Protein AF-A0A7J4L326-F1 (afdb_monomer)

Radius of gyration: 11.12 Å; Cα contacts (8 Å, |Δi|>4): 112; chains: 1; bounding box: 26×28×27 Å

Nearest PDB structures (foldseek):
  7bke-assembly1_a  TM=6.838E-01  e=1.764E-02  Methanospirillum hungatei JF-1
  5odr-assembly1_A  TM=6.782E-01  e=7.991E-02  Methanothermococcus thermolithotrophicus DSM 2095
  2jaa-assembly1_B  TM=3.717E-01  e=1.640E+00  Shigella flexneri
  2jgp-assembly1_A  TM=3.842E-01  e=2.392E+00  Brevibacillus brevis
  6nrd-assembly1_4  TM=2.356E-01  e=4.216E+00  Homo sapiens

pLDDT: mean 84.48, std 14.8, range [33.06, 96.94]

Mean predicted aligned error: 4.95 Å

Solvent-accessible surface area (backbone atoms only — not comparable to full-atom values): 4548 Å² total; per-residue (Å²): 131,88,77,64,77,61,34,57,64,95,64,32,80,55,75,52,49,46,44,76,60,36,93,52,62,26,40,46,78,45,75,55,97,88,39,61,18,42,29,59,74,30,45,87,51,57,81,50,82,52,56,42,48,76,66,34,96,53,22,74,62,54,51,56,47,43,51,74,63,25,94,79,54,68,129

Foldseek 3Di:
DDFLDDPPLVLFPLPCQLVVQDPQNQWDWDQDPNGIGIGRDCLVSDPLPCSSLVPRPSNVSVLVSNVVRNVPNDD

Structure (mmCIF, N/CA/C/O backbone):
data_AF-A0A7J4L326-F1
#
_entry.id   AF-A0A7J4L326-F1
#
loop_
_atom_site.group_PDB
_atom_site.id
_atom_site.type_symbol
_atom_site.label_atom_id
_atom_sit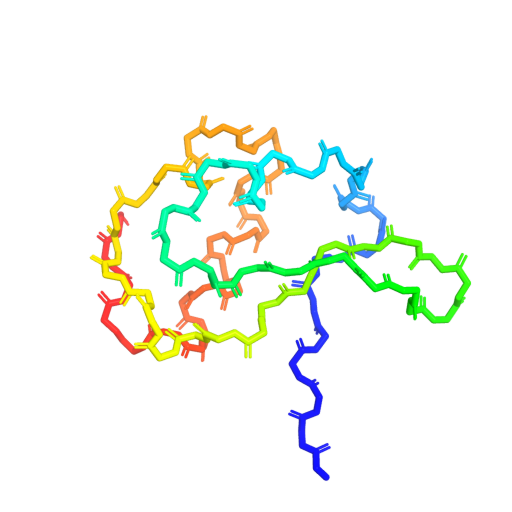e.label_alt_id
_atom_site.label_comp_id
_atom_site.label_asym_id
_atom_site.label_entity_id
_atom_site.label_seq_id
_atom_site.pdbx_PDB_ins_code
_atom_site.Cartn_x
_atom_site.Cartn_y
_atom_site.Cartn_z
_atom_site.occupancy
_atom_site.B_iso_or_equiv
_atom_site.auth_seq_id
_atom_site.auth_comp_id
_atom_site.auth_asym_id
_atom_site.auth_atom_id
_atom_site.pdbx_PDB_model_num
ATOM 1 N N . MET A 1 1 ? 1.339 -16.187 13.196 1.00 35.91 1 MET A N 1
ATOM 2 C CA . MET A 1 1 ? 1.218 -15.776 11.783 1.00 35.91 1 MET A CA 1
ATOM 3 C C . MET A 1 1 ? 1.373 -14.266 11.812 1.00 35.91 1 MET A C 1
ATOM 5 O O . MET A 1 1 ? 0.693 -13.654 12.614 1.00 35.91 1 MET A O 1
ATOM 9 N N . LYS A 1 2 ? 2.401 -13.693 11.173 1.00 33.06 2 LYS A N 1
ATOM 10 C CA . LYS A 1 2 ? 2.704 -12.257 11.316 1.00 33.06 2 LYS A CA 1
ATOM 11 C C . LYS A 1 2 ? 1.784 -11.485 10.378 1.00 33.06 2 LYS A C 1
ATOM 13 O O . LYS A 1 2 ? 2.114 -11.326 9.210 1.00 33.06 2 LYS A O 1
ATOM 18 N N . GLU A 1 3 ? 0.629 -11.081 10.884 1.00 39.84 3 GLU A N 1
ATOM 19 C CA . GLU A 1 3 ? -0.242 -10.120 10.216 1.00 39.84 3 GLU A CA 1
ATOM 20 C C . GLU A 1 3 ? 0.545 -8.815 10.058 1.00 39.84 3 GLU A C 1
ATOM 22 O O . GLU A 1 3 ? 0.923 -8.165 11.034 1.00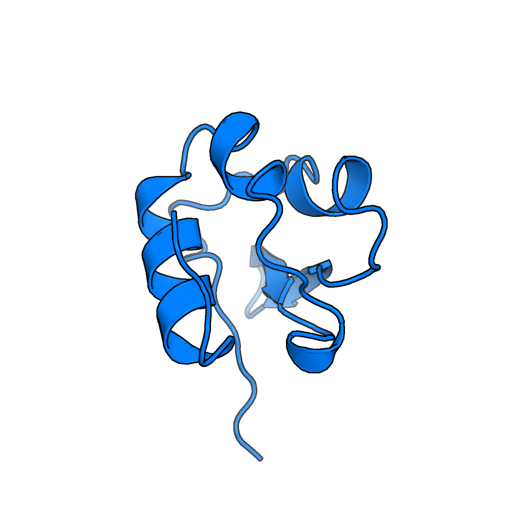 39.84 3 GLU A O 1
ATOM 27 N N . ILE A 1 4 ? 0.890 -8.479 8.815 1.00 47.44 4 ILE A N 1
ATOM 28 C CA . ILE A 1 4 ? 1.495 -7.196 8.457 1.00 47.44 4 ILE A CA 1
ATOM 29 C C . ILE A 1 4 ? 0.350 -6.178 8.458 1.00 47.44 4 ILE A C 1
ATOM 31 O O . ILE A 1 4 ? -0.154 -5.739 7.431 1.00 47.44 4 ILE A O 1
ATOM 35 N N . ILE A 1 5 ? -0.108 -5.851 9.659 1.00 61.09 5 ILE A N 1
ATOM 36 C CA . ILE A 1 5 ? -0.969 -4.707 9.924 1.00 61.09 5 ILE A CA 1
ATOM 37 C C . ILE A 1 5 ? -0.042 -3.515 9.911 1.00 61.09 5 ILE A C 1
ATOM 39 O O . ILE A 1 5 ? 0.903 -3.530 10.697 1.00 61.09 5 ILE A O 1
ATOM 43 N N . LEU A 1 6 ? -0.288 -2.521 9.051 1.00 53.81 6 LEU A N 1
ATOM 44 C CA . LEU A 1 6 ? 0.112 -1.133 9.286 1.00 53.81 6 LEU A CA 1
ATOM 45 C C . LEU A 1 6 ? -0.197 -0.267 8.054 1.00 53.81 6 LEU A C 1
ATOM 47 O O . LEU A 1 6 ? 0.581 -0.214 7.109 1.00 53.81 6 LEU A O 1
ATOM 51 N N . ALA A 1 7 ? -1.252 0.531 8.152 1.00 50.53 7 ALA A N 1
ATOM 52 C CA . ALA A 1 7 ? -1.130 1.970 7.985 1.00 50.53 7 ALA A CA 1
ATOM 53 C C . ALA A 1 7 ? -1.616 2.539 9.320 1.00 50.53 7 ALA A C 1
ATOM 55 O O . ALA A 1 7 ? -2.799 2.422 9.600 1.00 50.53 7 ALA A O 1
ATOM 56 N N . ALA A 1 8 ? -0.696 3.000 10.186 1.00 56.88 8 ALA A N 1
ATOM 57 C CA . ALA A 1 8 ? -0.971 3.361 11.584 1.00 56.88 8 ALA A CA 1
ATOM 58 C C . ALA A 1 8 ? -2.350 4.034 11.701 1.00 56.88 8 ALA A C 1
ATOM 60 O O . ALA A 1 8 ? -2.535 5.041 11.016 1.00 56.88 8 ALA A O 1
ATOM 61 N N . PRO A 1 9 ? -3.309 3.480 12.457 1.00 60.19 9 PRO A N 1
ATOM 62 C CA . PRO A 1 9 ? -4.698 3.923 12.375 1.00 60.19 9 PRO A CA 1
ATOM 63 C C . PRO A 1 9 ? -4.893 5.421 12.608 1.00 60.19 9 PRO A C 1
ATOM 65 O O . PRO A 1 9 ? -5.659 6.080 11.917 1.00 60.19 9 PRO A O 1
ATOM 68 N N . GLN A 1 10 ? -4.067 6.005 13.475 1.00 66.19 10 GLN A N 1
ATOM 69 C CA . GLN A 1 10 ? -4.045 7.439 13.747 1.00 66.19 10 GLN A CA 1
ATOM 70 C C . GLN A 1 10 ? -3.467 8.308 12.607 1.00 66.19 10 GLN A C 1
ATOM 72 O O . GLN A 1 10 ? -3.465 9.533 12.702 1.00 66.19 10 GLN A O 1
ATOM 77 N N . VAL A 1 11 ? -2.925 7.696 11.551 1.00 80.31 11 VAL A N 1
ATOM 78 C CA . VAL A 1 11 ? -2.281 8.348 10.395 1.00 80.31 11 VAL A CA 1
ATOM 79 C C . VAL A 1 11 ? -2.966 7.986 9.071 1.00 80.31 11 VAL A C 1
ATOM 81 O O . VAL A 1 11 ? -2.983 8.795 8.137 1.00 80.31 11 VAL A O 1
ATOM 84 N N . CYS A 1 12 ? -3.500 6.770 8.949 1.00 87.00 12 CYS A N 1
ATOM 85 C CA . CYS A 1 12 ? -4.271 6.352 7.787 1.00 87.00 12 CYS A CA 1
ATOM 86 C C . CYS A 1 12 ? -5.674 6.956 7.852 1.00 87.00 12 CYS A C 1
ATOM 88 O O . CYS A 1 12 ? -6.414 6.705 8.788 1.00 87.00 12 CYS A O 1
ATOM 90 N N . GLN A 1 13 ? -6.071 7.712 6.831 1.00 88.81 13 GLN A N 1
ATOM 91 C CA . GLN A 1 13 ? -7.412 8.308 6.770 1.00 88.81 13 GLN A CA 1
ATOM 92 C C . GLN A 1 13 ? -8.432 7.434 6.025 1.00 88.81 13 GLN A C 1
ATOM 94 O O . GLN A 1 13 ? -9.466 7.943 5.604 1.00 88.81 13 GLN A O 1
ATOM 99 N N . ALA A 1 14 ? -8.109 6.161 5.766 1.00 90.38 14 ALA A N 1
ATOM 100 C CA . ALA A 1 14 ? -8.930 5.254 4.957 1.00 90.38 14 ALA A CA 1
ATOM 101 C C . ALA A 1 14 ? -9.378 5.838 3.597 1.00 90.38 14 ALA A C 1
ATOM 103 O O . ALA A 1 14 ? -10.430 5.490 3.079 1.00 90.38 14 ALA A O 1
ATOM 104 N N . CYS A 1 15 ? -8.588 6.730 2.984 1.00 92.69 15 CYS A N 1
ATOM 105 C CA . CYS A 1 15 ? -8.977 7.403 1.735 1.00 92.69 15 CYS A CA 1
ATOM 106 C C . CYS A 1 15 ? -8.894 6.502 0.486 1.00 92.69 15 CYS A C 1
ATOM 108 O O . CYS A 1 15 ? -9.279 6.909 -0.614 1.00 92.69 15 CYS A O 1
ATOM 110 N N . GLU A 1 16 ? -8.360 5.285 0.648 1.00 93.25 16 GLU A N 1
ATOM 111 C CA . GLU A 1 16 ? -8.215 4.244 -0.380 1.00 93.25 16 GLU A CA 1
ATOM 112 C C . GLU A 1 16 ? -7.334 4.630 -1.579 1.00 93.25 16 GLU A C 1
ATOM 114 O O . GLU A 1 16 ? -7.295 3.916 -2.582 1.00 93.25 16 GLU A O 1
ATOM 119 N N . MET A 1 17 ? -6.603 5.748 -1.512 1.00 94.31 17 MET A N 1
ATOM 120 C CA . MET A 1 17 ? -5.775 6.200 -2.634 1.00 94.31 17 MET A CA 1
ATOM 121 C C . MET A 1 17 ? -4.696 5.181 -3.001 1.00 94.31 17 MET A C 1
ATOM 123 O O . MET A 1 17 ? -4.492 4.924 -4.182 1.00 94.31 17 MET A O 1
ATOM 127 N N . CYS A 1 18 ? -4.052 4.552 -2.014 1.00 93.94 18 CYS A N 1
ATOM 128 C CA . CYS A 1 18 ? -3.076 3.481 -2.236 1.00 93.94 18 CYS A CA 1
ATOM 129 C C . CYS A 1 18 ? -3.671 2.289 -3.003 1.00 93.94 18 CYS A C 1
ATOM 131 O O . CYS A 1 18 ? -3.013 1.785 -3.909 1.00 93.94 18 CYS A O 1
ATOM 133 N N . VAL A 1 19 ? -4.911 1.894 -2.700 1.00 94.94 19 VAL A N 1
ATOM 134 C CA . VAL A 1 19 ? -5.633 0.823 -3.403 1.00 94.94 19 VAL A CA 1
ATOM 135 C C . VAL A 1 19 ? -5.946 1.254 -4.836 1.00 94.94 19 VAL A C 1
ATOM 137 O O . VAL A 1 19 ? -5.599 0.561 -5.788 1.00 94.94 19 VAL A O 1
ATOM 140 N N . LYS A 1 20 ? -6.509 2.456 -5.012 1.00 96.44 20 LYS A N 1
ATOM 141 C CA . LYS A 1 20 ? -6.927 2.987 -6.323 1.00 96.44 20 LYS A CA 1
ATOM 142 C C . LYS A 1 20 ? -5.768 3.174 -7.302 1.00 96.44 20 LYS A C 1
ATOM 144 O O . LYS A 1 20 ? -5.930 2.925 -8.495 1.00 96.44 20 LYS A O 1
ATOM 149 N N . VAL A 1 21 ? -4.608 3.640 -6.831 1.00 96.56 21 VAL A N 1
ATOM 150 C CA . VAL A 1 21 ? -3.455 3.919 -7.709 1.00 96.56 21 VAL A CA 1
ATOM 151 C C . VAL A 1 21 ? -2.561 2.699 -7.926 1.00 96.56 21 VAL A C 1
ATOM 153 O O . VAL A 1 21 ? -1.814 2.654 -8.906 1.00 96.56 21 VAL A O 1
ATOM 156 N N . CYS A 1 22 ? -2.616 1.696 -7.045 1.00 96.56 22 CYS A N 1
ATOM 157 C CA . CYS A 1 22 ? -1.761 0.523 -7.157 1.00 96.56 22 CYS A CA 1
ATOM 158 C C . CYS A 1 22 ? -2.297 -0.473 -8.191 1.00 96.56 22 CYS A C 1
ATOM 160 O O . CYS A 1 22 ? -3.090 -1.359 -7.898 1.00 96.56 22 CYS A O 1
ATOM 162 N N . LYS A 1 23 ? -1.745 -0.417 -9.404 1.00 96.50 23 LYS A N 1
ATOM 163 C CA . LYS A 1 23 ? -2.055 -1.354 -10.505 1.00 96.50 23 LYS A CA 1
ATOM 164 C C . LYS A 1 23 ? -1.570 -2.794 -10.280 1.00 96.50 23 LYS A C 1
ATOM 166 O O . LYS A 1 23 ? -1.662 -3.620 -11.183 1.00 96.50 23 LYS A O 1
ATOM 171 N N . ARG A 1 24 ? -0.955 -3.063 -9.130 1.00 96.94 24 ARG A N 1
ATOM 172 C CA . ARG A 1 24 ? -0.353 -4.348 -8.763 1.00 96.94 24 ARG A CA 1
ATOM 173 C C . ARG A 1 24 ? -1.102 -5.050 -7.635 1.00 96.94 24 ARG A C 1
ATOM 175 O O . ARG A 1 24 ? -0.643 -6.100 -7.209 1.00 96.94 24 ARG A O 1
ATOM 182 N N . ASP A 1 25 ? -2.213 -4.477 -7.172 1.00 95.56 25 ASP A N 1
ATOM 183 C CA . ASP A 1 25 ? -3.054 -5.088 -6.140 1.00 95.56 25 ASP A CA 1
ATOM 184 C C . ASP A 1 25 ? -2.282 -5.377 -4.839 1.00 95.56 25 ASP A C 1
ATOM 186 O O . ASP A 1 25 ? -2.388 -6.435 -4.239 1.00 95.56 25 ASP A O 1
ATOM 190 N N . VAL A 1 26 ? -1.403 -4.449 -4.438 1.00 94.88 26 VAL A N 1
ATOM 191 C CA . VAL A 1 26 ? -0.560 -4.599 -3.233 1.00 94.88 26 VAL A CA 1
ATOM 192 C C . VAL A 1 26 ? -1.346 -4.298 -1.955 1.00 94.88 26 VAL A C 1
ATOM 194 O O . VAL A 1 26 ? -0.996 -4.802 -0.888 1.00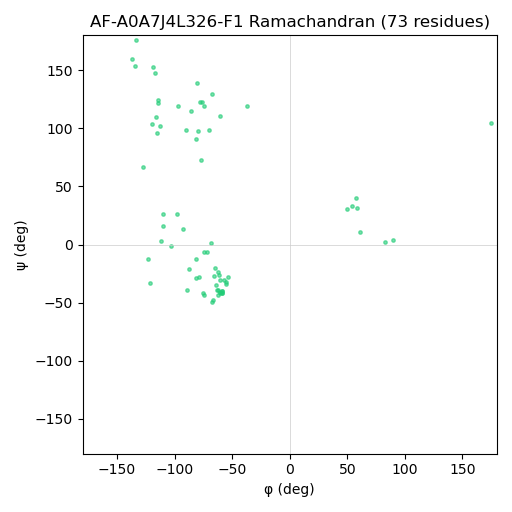 94.88 26 VAL A O 1
ATOM 197 N N . PHE A 1 27 ? -2.373 -3.453 -2.050 1.00 93.81 27 PHE A N 1
ATOM 198 C CA . PHE A 1 27 ? -3.071 -2.872 -0.908 1.00 93.81 27 PHE A CA 1
ATOM 199 C C . PHE A 1 27 ? -4.530 -3.302 -0.862 1.00 93.81 27 PHE A C 1
ATOM 201 O O . PHE A 1 27 ? -5.164 -3.408 -1.907 1.00 93.81 27 PHE A O 1
ATOM 208 N N . ASP A 1 28 ? -5.063 -3.419 0.349 1.00 93.38 28 ASP A N 1
ATOM 209 C CA . ASP A 1 28 ? -6.494 -3.602 0.613 1.00 93.38 28 ASP A CA 1
ATOM 210 C C . ASP A 1 28 ? -6.952 -2.645 1.730 1.00 93.38 28 ASP A C 1
ATOM 212 O O . ASP A 1 28 ? -6.126 -1.912 2.298 1.00 93.38 28 ASP A O 1
ATOM 216 N N . ILE A 1 29 ? -8.252 -2.634 2.024 1.00 90.94 29 ILE A N 1
ATOM 217 C CA . ILE A 1 29 ? -8.871 -1.941 3.158 1.00 90.94 29 ILE A CA 1
ATOM 218 C C .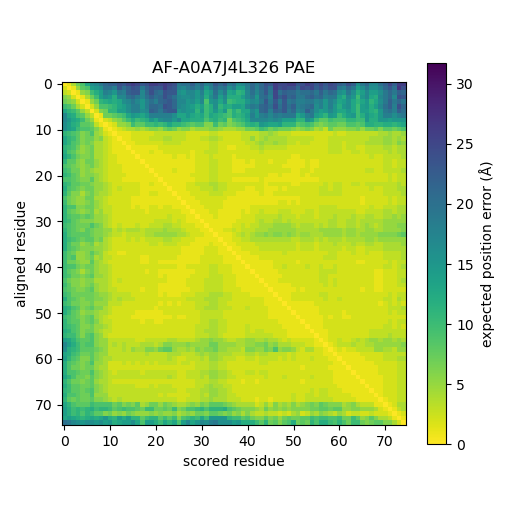 ILE A 1 29 ? -9.457 -2.977 4.111 1.00 90.94 29 ILE A C 1
ATOM 220 O O . ILE A 1 29 ? -10.292 -3.789 3.718 1.00 90.94 29 ILE A O 1
ATOM 224 N N . GLU A 1 30 ? -9.051 -2.918 5.375 1.00 90.38 30 GLU A N 1
ATOM 225 C CA . GLU A 1 30 ? -9.521 -3.838 6.410 1.00 90.38 30 GLU A CA 1
ATOM 226 C C . GLU A 1 30 ? -9.878 -3.065 7.690 1.00 90.38 30 GLU A C 1
ATOM 228 O O . GLU A 1 30 ? -9.364 -1.972 7.941 1.00 90.38 30 GLU A O 1
ATOM 233 N N . ASP A 1 31 ? -10.796 -3.626 8.480 1.00 88.00 31 ASP A N 1
ATOM 234 C CA . ASP A 1 31 ? -11.103 -3.164 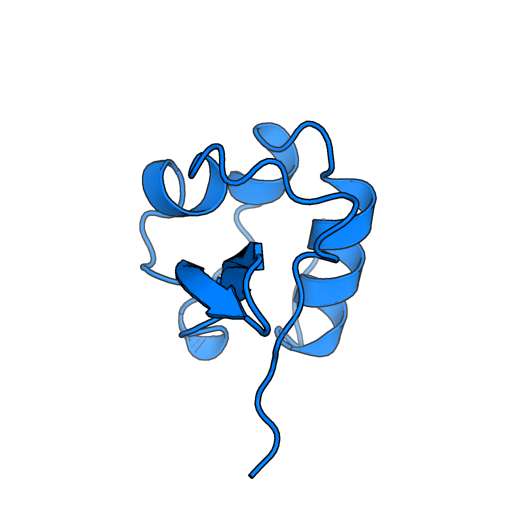9.836 1.00 88.00 31 ASP A C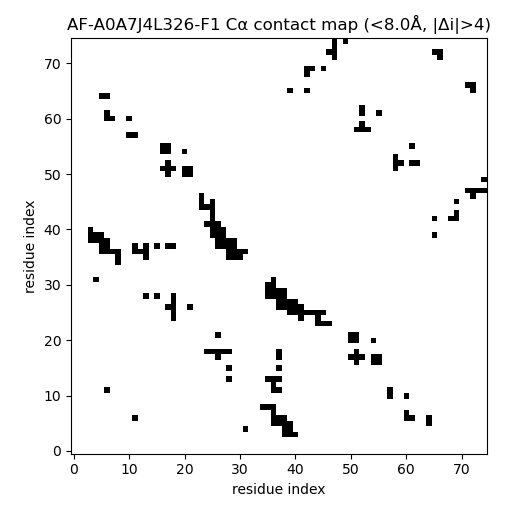A 1
ATOM 235 C C . ASP A 1 31 ? -10.120 -3.832 10.802 1.00 88.00 31 ASP A C 1
ATOM 237 O O . ASP A 1 31 ? -10.100 -5.059 10.937 1.00 88.00 31 ASP A O 1
ATOM 241 N N . VAL A 1 32 ? -9.277 -3.018 11.432 1.00 83.12 32 VAL A N 1
ATOM 242 C CA . VAL A 1 32 ? -8.292 -3.451 12.417 1.00 83.12 32 VAL A CA 1
ATOM 243 C C . VAL A 1 32 ? -8.658 -2.813 13.749 1.00 83.12 32 VAL A C 1
ATOM 245 O O . VAL A 1 32 ? -8.524 -1.605 13.921 1.00 83.12 32 VAL A O 1
ATOM 248 N N . ASP A 1 33 ? -9.118 -3.633 14.694 1.00 83.88 33 ASP A N 1
ATOM 249 C CA . ASP A 1 33 ? -9.500 -3.209 16.046 1.00 83.88 33 ASP A CA 1
ATOM 250 C C . ASP A 1 33 ? -10.538 -2.060 16.088 1.00 83.88 33 ASP A C 1
ATOM 252 O O . ASP A 1 33 ? -10.551 -1.251 17.017 1.00 83.88 33 ASP A O 1
ATOM 256 N N . GLY A 1 34 ? -11.452 -2.005 15.109 1.00 84.81 34 GLY A N 1
ATOM 257 C CA . GLY A 1 34 ? -12.494 -0.979 15.000 1.00 84.81 34 GLY A CA 1
ATOM 258 C C . GLY A 1 34 ? -12.078 0.252 14.192 1.00 84.81 34 GLY A C 1
ATOM 259 O O . GLY A 1 34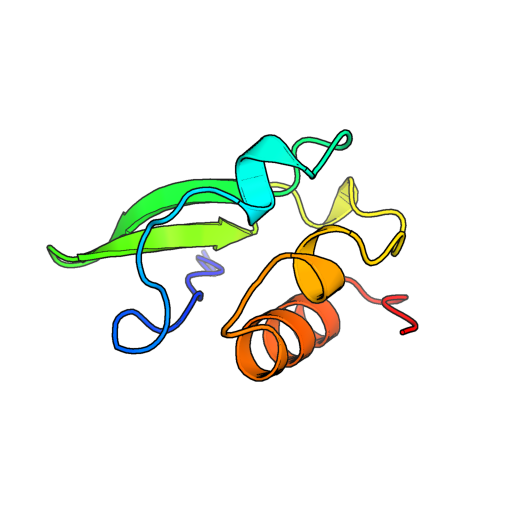 ? -12.852 1.209 14.093 1.00 84.81 34 GLY A O 1
ATOM 260 N N . GLU A 1 35 ? -10.876 0.248 13.615 1.00 84.19 35 GLU A N 1
ATOM 261 C CA . GLU A 1 35 ? -10.367 1.309 12.754 1.00 84.19 35 GLU A CA 1
ATOM 262 C C . GLU A 1 35 ? -10.177 0.789 11.325 1.00 84.19 35 GLU A C 1
ATOM 264 O O . GLU A 1 35 ? -9.430 -0.153 11.062 1.00 84.19 35 GLU A O 1
ATOM 269 N N . ILE A 1 36 ? -10.850 1.435 10.370 1.00 88.44 36 ILE A N 1
ATOM 270 C CA . ILE A 1 36 ? -10.697 1.120 8.949 1.00 88.44 36 ILE A CA 1
ATOM 271 C C . ILE A 1 36 ? -9.357 1.685 8.481 1.00 88.44 36 ILE A C 1
ATOM 273 O O . ILE A 1 36 ? -9.135 2.896 8.522 1.00 88.44 36 ILE A O 1
ATOM 277 N N . VAL A 1 37 ? -8.466 0.819 8.008 1.00 88.31 37 VAL A N 1
ATOM 278 C CA . VAL A 1 37 ? -7.124 1.199 7.552 1.00 88.31 37 VAL A CA 1
ATOM 279 C C . VAL A 1 37 ? -6.765 0.488 6.258 1.00 88.31 37 VAL A C 1
ATOM 281 O O . VAL A 1 37 ? -7.320 -0.552 5.913 1.00 88.31 37 VAL A O 1
ATOM 284 N N . SER A 1 38 ? -5.795 1.041 5.530 1.00 90.19 38 SER A N 1
ATOM 285 C CA . SER A 1 38 ? -5.172 0.294 4.441 1.00 90.19 38 SER A CA 1
ATOM 286 C C . SER A 1 38 ? -4.111 -0.665 4.969 1.00 90.19 38 SER A C 1
ATOM 288 O O . SER A 1 38 ? -3.312 -0.300 5.833 1.00 90.19 38 SER A O 1
ATOM 290 N N . VAL A 1 39 ? -4.073 -1.870 4.405 1.00 89.75 39 VAL A N 1
ATOM 291 C CA . VAL A 1 39 ? -3.085 -2.909 4.714 1.00 89.75 39 VAL A CA 1
ATOM 292 C C . VAL A 1 39 ? -2.268 -3.275 3.476 1.00 89.75 39 VAL A C 1
ATOM 294 O O . VAL A 1 39 ? -2.735 -3.142 2.344 1.00 89.75 39 VAL A O 1
ATOM 297 N N . ILE A 1 40 ? -1.032 -3.740 3.681 1.00 90.62 40 ILE A N 1
ATOM 298 C CA . ILE A 1 40 ? -0.186 -4.287 2.611 1.00 90.62 40 ILE A CA 1
ATOM 299 C C . ILE A 1 40 ? -0.470 -5.788 2.526 1.00 90.62 40 ILE A C 1
ATOM 301 O O . ILE A 1 40 ? 0.066 -6.567 3.314 1.00 90.62 40 ILE A O 1
ATOM 305 N N . LYS A 1 41 ? -1.326 -6.179 1.581 1.00 91.88 41 LYS A N 1
ATOM 306 C CA . LYS A 1 41 ? -1.843 -7.547 1.443 1.00 91.88 41 LYS A CA 1
ATOM 307 C C . LYS A 1 41 ? -0.972 -8.436 0.562 1.00 91.88 41 LYS A C 1
ATOM 309 O O . LYS A 1 41 ? -0.746 -9.593 0.901 1.00 91.88 41 LYS A O 1
ATOM 314 N N . HIS A 1 42 ? -0.439 -7.870 -0.521 1.00 92.81 42 HIS A N 1
ATOM 315 C CA . HIS A 1 42 ? 0.395 -8.579 -1.497 1.00 92.81 42 HIS A CA 1
ATOM 316 C C . HIS A 1 42 ? 1.721 -7.841 -1.734 1.00 92.81 42 HIS A C 1
ATOM 318 O O . HIS A 1 42 ? 1.947 -7.288 -2.818 1.00 92.81 42 HIS A O 1
ATOM 324 N N . PRO A 1 43 ? 2.610 -7.758 -0.723 1.00 91.69 43 PRO A N 1
ATOM 325 C CA . PRO A 1 43 ? 3.896 -7.072 -0.864 1.00 91.69 43 PRO A CA 1
ATOM 326 C C . PRO A 1 43 ? 4.759 -7.637 -2.003 1.00 91.69 43 PRO A C 1
ATOM 328 O O . PRO A 1 43 ? 5.490 -6.887 -2.649 1.00 91.69 43 PRO A O 1
ATOM 331 N N . GLU A 1 44 ? 4.635 -8.929 -2.302 1.00 93.00 44 GLU A N 1
ATOM 332 C CA . GLU A 1 44 ? 5.312 -9.627 -3.398 1.00 93.00 44 GLU A CA 1
ATOM 333 C C . GLU A 1 44 ? 4.952 -9.097 -4.795 1.00 93.00 44 GLU A C 1
ATOM 335 O O . GLU A 1 44 ? 5.749 -9.224 -5.725 1.00 93.00 44 GLU A O 1
ATOM 340 N N . ASN A 1 45 ? 3.787 -8.460 -4.951 1.00 94.62 45 ASN A N 1
ATOM 341 C CA . ASN A 1 45 ? 3.368 -7.870 -6.224 1.00 94.62 45 ASN A CA 1
ATOM 342 C C . ASN A 1 45 ? 3.987 -6.484 -6.465 1.00 94.62 45 ASN A C 1
ATOM 344 O O . ASN A 1 45 ? 3.906 -5.942 -7.577 1.00 94.62 45 ASN A O 1
ATOM 348 N N . CYS A 1 46 ? 4.587 -5.885 -5.434 1.00 94.44 46 CYS A N 1
ATOM 349 C CA . CYS A 1 46 ? 5.131 -4.541 -5.502 1.00 94.44 46 CYS A CA 1
ATOM 350 C C . CYS A 1 46 ? 6.342 -4.479 -6.443 1.00 94.44 46 CYS A C 1
ATOM 352 O O . CYS A 1 46 ? 7.297 -5.237 -6.315 1.00 94.44 46 CYS A O 1
ATOM 354 N N . ASN A 1 47 ? 6.329 -3.523 -7.372 1.00 94.06 47 ASN A N 1
ATOM 355 C CA . ASN A 1 47 ? 7.442 -3.244 -8.284 1.00 94.06 47 ASN A CA 1
ATOM 356 C C . ASN A 1 47 ? 8.148 -1.914 -7.978 1.00 94.06 47 ASN A C 1
ATOM 358 O O . ASN A 1 47 ? 8.845 -1.384 -8.842 1.00 94.06 47 ASN A O 1
ATOM 362 N N . SER A 1 48 ? 7.917 -1.349 -6.792 1.00 94.19 48 SER A N 1
ATOM 363 C CA . SER A 1 48 ? 8.526 -0.092 -6.346 1.00 94.19 48 SER A CA 1
ATOM 364 C C . SER A 1 48 ? 8.236 1.119 -7.251 1.00 94.19 48 SER A C 1
ATOM 366 O O . SER A 1 48 ? 9.059 2.023 -7.339 1.00 94.19 48 SER A O 1
ATOM 368 N N . CYS A 1 49 ? 7.071 1.179 -7.918 1.00 95.12 49 CYS A N 1
ATOM 369 C CA . CYS A 1 49 ? 6.733 2.312 -8.799 1.00 95.12 49 CYS A CA 1
AT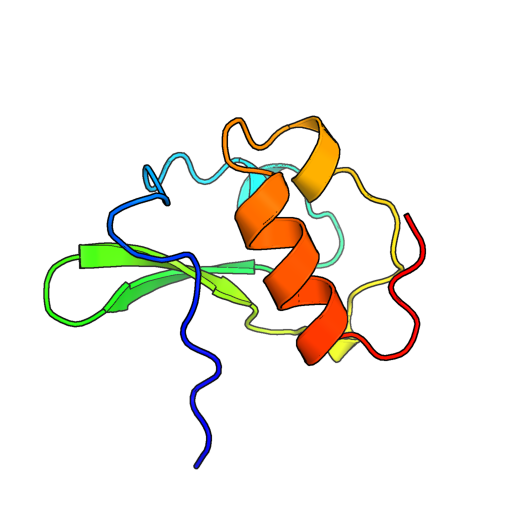OM 370 C C . CYS A 1 49 ? 6.556 3.651 -8.061 1.00 95.12 49 CYS A C 1
ATOM 372 O O . CYS A 1 49 ? 6.758 4.708 -8.650 1.00 95.12 49 CYS A O 1
ATOM 374 N N . GLY A 1 50 ? 6.169 3.611 -6.781 1.00 93.44 50 GLY A N 1
ATOM 375 C CA . GLY A 1 50 ? 6.047 4.795 -5.930 1.00 93.44 50 GLY A CA 1
ATOM 376 C C . GLY A 1 50 ? 4.752 5.592 -6.041 1.00 93.44 50 GLY A C 1
ATOM 377 O O . GLY A 1 50 ? 4.605 6.579 -5.323 1.00 93.44 50 GLY A O 1
ATOM 378 N N . ASP A 1 51 ? 3.784 5.169 -6.855 1.00 95.25 51 ASP A N 1
ATOM 379 C CA . ASP A 1 51 ? 2.512 5.893 -6.999 1.00 95.25 51 ASP A CA 1
ATOM 380 C C . ASP A 1 51 ? 1.772 6.029 -5.659 1.00 95.25 51 ASP A C 1
ATOM 382 O O . ASP A 1 51 ? 1.301 7.107 -5.303 1.00 95.25 51 ASP A O 1
ATOM 386 N N . CYS A 1 52 ? 1.750 4.968 -4.850 1.00 94.25 52 CYS A N 1
ATOM 387 C CA . CYS A 1 52 ? 1.135 5.002 -3.522 1.00 94.25 52 CYS A CA 1
ATOM 388 C C . CYS A 1 52 ? 1.791 6.030 -2.579 1.00 94.25 52 CYS A C 1
ATOM 390 O O . CYS A 1 52 ? 1.098 6.624 -1.762 1.00 94.25 52 CYS A O 1
ATOM 392 N N . ILE A 1 53 ? 3.093 6.300 -2.725 1.00 92.88 53 ILE A N 1
ATOM 393 C CA . ILE A 1 53 ? 3.809 7.339 -1.969 1.00 92.88 53 ILE A CA 1
ATOM 394 C C . ILE A 1 53 ? 3.457 8.724 -2.508 1.00 92.88 53 ILE A C 1
ATOM 396 O O . ILE A 1 53 ? 3.227 9.644 -1.733 1.00 92.88 53 ILE A O 1
ATOM 400 N N . ARG A 1 54 ? 3.375 8.877 -3.831 1.00 94.06 54 ARG A N 1
ATOM 401 C CA . ARG A 1 54 ? 3.074 10.161 -4.474 1.00 94.06 54 ARG A CA 1
ATOM 402 C C . ARG A 1 54 ? 1.680 10.694 -4.137 1.00 94.06 54 ARG A C 1
ATOM 404 O O . ARG A 1 54 ? 1.511 11.906 -4.058 1.00 94.06 54 ARG A O 1
ATOM 411 N N . TYR A 1 55 ? 0.701 9.804 -3.985 1.00 92.44 55 TYR A N 1
ATOM 412 C CA . TYR A 1 55 ? -0.708 10.162 -3.779 1.00 92.44 55 TYR A CA 1
ATOM 413 C C . TYR A 1 55 ? -1.193 10.023 -2.330 1.00 92.44 55 TYR A C 1
ATOM 415 O O . TYR A 1 55 ? -2.359 10.295 -2.058 1.00 92.44 55 TYR A O 1
ATOM 423 N N . CYS A 1 56 ? -0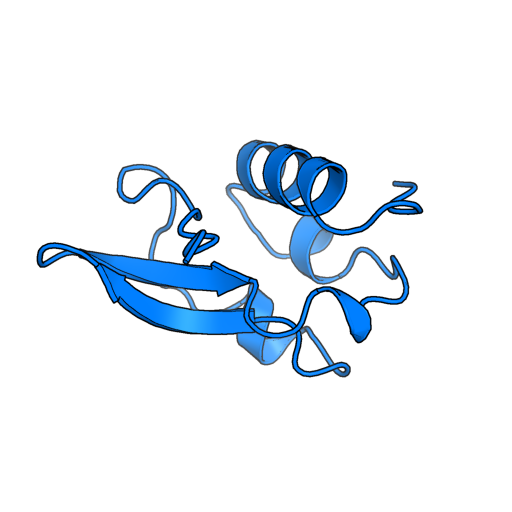.340 9.579 -1.402 1.00 91.06 56 CYS A N 1
ATOM 424 C CA . CYS A 1 56 ? -0.698 9.480 0.009 1.00 91.06 56 CYS A CA 1
ATOM 425 C C . CYS A 1 56 ? -0.212 10.717 0.772 1.00 91.06 56 CYS A C 1
ATOM 427 O O . CYS A 1 56 ? 0.993 10.939 0.897 1.00 91.06 56 CYS A O 1
ATOM 429 N N . ASP A 1 57 ? -1.136 11.470 1.368 1.00 86.31 57 ASP A N 1
ATOM 430 C CA . ASP A 1 57 ? -0.798 12.620 2.224 1.00 86.31 57 ASP A CA 1
ATOM 431 C C . ASP A 1 57 ? 0.032 12.207 3.456 1.00 86.31 57 ASP A C 1
ATOM 433 O O . ASP A 1 57 ? 0.872 12.960 3.948 1.00 86.31 57 ASP A O 1
ATOM 437 N N . SER A 1 58 ? -0.115 10.950 3.883 1.00 84.06 58 SER A N 1
ATOM 438 C CA . SER A 1 58 ? 0.641 10.308 4.965 1.00 84.06 58 SER A CA 1
ATOM 439 C C . SER A 1 58 ? 1.822 9.449 4.474 1.00 84.06 58 SER A C 1
ATOM 441 O O . SER A 1 58 ? 2.243 8.493 5.137 1.00 84.06 58 SER A O 1
ATOM 443 N N . SER A 1 59 ? 2.378 9.762 3.301 1.00 84.88 59 SER A N 1
ATOM 444 C CA . SER A 1 59 ? 3.379 8.945 2.593 1.00 84.88 59 SER A CA 1
ATOM 445 C C . SER A 1 59 ? 4.618 8.554 3.404 1.00 84.88 59 SER A C 1
ATOM 447 O O . SER A 1 59 ? 5.198 7.499 3.155 1.00 84.88 59 SER A O 1
ATOM 449 N N . GLN A 1 60 ? 5.023 9.344 4.404 1.00 85.69 60 GLN A N 1
ATOM 450 C CA . GLN A 1 60 ? 6.186 9.030 5.244 1.00 85.69 60 GLN A CA 1
ATOM 451 C C . GLN A 1 60 ? 6.019 7.722 6.029 1.00 85.69 60 GLN A C 1
ATOM 453 O O . GLN A 1 60 ? 6.978 6.963 6.184 1.00 85.69 60 GLN A O 1
ATOM 458 N N . VAL A 1 61 ? 4.814 7.461 6.541 1.00 84.06 61 VAL A N 1
ATOM 459 C CA . VAL A 1 61 ? 4.511 6.236 7.293 1.00 84.06 61 VAL A CA 1
ATOM 460 C C . VAL A 1 61 ? 4.403 5.051 6.336 1.00 84.06 61 VAL A C 1
ATOM 462 O O . VAL A 1 61 ? 5.037 4.021 6.571 1.00 84.06 61 VAL A O 1
ATOM 465 N N . LEU A 1 62 ? 3.722 5.250 5.205 1.00 86.50 62 LEU A N 1
ATOM 466 C CA . LEU A 1 62 ? 3.586 4.253 4.144 1.00 86.50 62 LEU A CA 1
ATOM 467 C C . LEU A 1 62 ? 4.943 3.804 3.575 1.00 86.50 62 LEU A C 1
ATOM 469 O O . LEU A 1 62 ? 5.187 2.615 3.385 1.00 86.50 62 LEU A O 1
ATOM 473 N N . LEU A 1 63 ? 5.869 4.743 3.364 1.00 89.19 63 LEU A N 1
ATOM 474 C CA . LEU A 1 63 ? 7.218 4.456 2.874 1.00 89.19 63 LEU A CA 1
ATOM 475 C C . LEU A 1 63 ? 8.008 3.572 3.844 1.00 89.19 63 LEU A C 1
ATOM 477 O O . LEU A 1 63 ? 8.678 2.632 3.415 1.00 89.19 63 LEU A O 1
ATOM 481 N N . LYS A 1 64 ? 7.941 3.858 5.151 1.00 87.31 64 LYS A N 1
ATOM 482 C CA . LYS A 1 64 ? 8.602 3.030 6.172 1.00 87.31 64 LYS A CA 1
ATOM 483 C C . LYS A 1 64 ? 8.062 1.604 6.149 1.00 87.31 64 LYS A C 1
ATOM 485 O O . LYS A 1 64 ? 8.849 0.671 6.226 1.00 87.31 64 LYS A O 1
ATOM 490 N N . GLN A 1 65 ? 6.750 1.444 6.004 1.00 85.69 65 GLN A N 1
ATOM 491 C CA . GLN A 1 65 ? 6.094 0.135 5.970 1.00 85.69 65 GLN A CA 1
ATOM 492 C C . GLN A 1 65 ? 6.491 -0.663 4.734 1.00 85.69 65 GLN A C 1
ATOM 494 O O . GLN A 1 65 ? 6.924 -1.804 4.862 1.00 85.69 65 GLN A O 1
ATOM 499 N N . LEU A 1 66 ? 6.449 -0.045 3.553 1.00 88.56 66 LEU A N 1
ATOM 500 C CA . LEU A 1 66 ? 6.875 -0.699 2.318 1.00 88.56 66 LEU A CA 1
ATOM 501 C C . LEU A 1 66 ? 8.336 -1.150 2.394 1.00 88.56 66 LEU A C 1
ATOM 503 O O . LEU A 1 66 ? 8.633 -2.277 2.023 1.00 88.56 66 LEU A O 1
ATOM 507 N N . ARG A 1 67 ? 9.236 -0.348 2.975 1.00 90.69 67 ARG A N 1
ATOM 508 C CA . ARG A 1 67 ? 10.642 -0.748 3.185 1.00 90.69 67 ARG A CA 1
ATOM 509 C C . ARG A 1 67 ? 10.830 -1.922 4.155 1.00 90.69 67 ARG A C 1
ATOM 511 O O . ARG A 1 67 ? 11.881 -2.551 4.120 1.00 90.69 67 ARG A O 1
ATOM 518 N N . LEU A 1 68 ? 9.859 -2.217 5.022 1.00 88.31 68 LEU A N 1
ATOM 519 C CA . LEU A 1 68 ? 9.928 -3.368 5.931 1.00 88.31 68 LEU A CA 1
ATOM 520 C C . LEU A 1 68 ? 9.534 -4.683 5.252 1.00 88.31 68 LEU A C 1
ATOM 522 O O . LEU A 1 68 ? 9.993 -5.738 5.683 1.00 88.31 68 LEU A O 1
ATOM 526 N N . VAL A 1 69 ? 8.670 -4.629 4.235 1.00 87.69 69 VAL A N 1
ATOM 527 C CA . VAL A 1 69 ? 8.015 -5.829 3.677 1.00 87.69 69 VAL A CA 1
ATOM 528 C C . VAL A 1 69 ? 8.249 -6.026 2.183 1.00 87.69 69 VAL A C 1
ATOM 530 O O . VAL A 1 69 ? 8.014 -7.114 1.671 1.00 87.69 69 VAL A O 1
ATOM 533 N N . VAL A 1 70 ? 8.768 -5.010 1.497 1.00 89.50 70 VAL A N 1
ATOM 534 C CA . VAL A 1 70 ? 9.218 -5.068 0.106 1.00 89.50 70 VAL A CA 1
ATOM 535 C C . VAL A 1 70 ? 10.747 -4.896 0.104 1.00 89.50 70 VAL A C 1
ATOM 537 O O . VAL A 1 70 ? 11.230 -3.769 0.251 1.00 89.50 70 VAL A O 1
ATOM 540 N N . PRO A 1 71 ? 11.528 -5.987 -0.047 1.00 80.75 71 PRO A N 1
ATOM 541 C CA . PRO A 1 71 ? 12.989 -5.980 0.124 1.00 80.75 71 PRO A CA 1
ATOM 542 C C . PRO A 1 71 ? 13.740 -4.961 -0.744 1.00 80.75 71 PRO A C 1
ATOM 544 O O . PRO A 1 71 ? 14.749 -4.403 -0.320 1.00 80.75 71 PRO A O 1
ATOM 547 N N . ASP A 1 72 ? 13.226 -4.688 -1.944 1.00 82.00 72 ASP A N 1
ATOM 548 C CA . ASP A 1 72 ? 13.851 -3.814 -2.942 1.00 82.00 72 ASP A CA 1
ATOM 549 C C . ASP A 1 72 ? 13.100 -2.488 -3.139 1.00 82.00 72 ASP A C 1
ATOM 551 O O . ASP A 1 72 ? 13.165 -1.872 -4.210 1.00 82.00 72 ASP A O 1
ATOM 555 N N . PHE A 1 73 ? 12.371 -2.019 -2.121 1.00 84.44 73 PHE A N 1
ATOM 556 C CA . PHE A 1 73 ? 11.652 -0.750 -2.213 1.00 84.44 73 PHE A CA 1
ATOM 557 C C . PHE A 1 73 ? 12.604 0.451 -2.221 1.00 84.44 73 PHE A C 1
ATOM 559 O O . PHE A 1 73 ? 13.079 0.912 -1.179 1.00 84.44 73 PHE A O 1
ATOM 566 N N . LYS A 1 74 ? 12.880 0.966 -3.422 1.00 71.69 74 LYS A N 1
ATOM 567 C CA . LYS A 1 74 ? 13.812 2.068 -3.685 1.00 71.69 74 LYS A CA 1
ATOM 568 C C . LYS A 1 74 ? 13.035 3.269 -4.231 1.00 71.69 74 LYS A C 1
ATOM 570 O O . LYS A 1 74 ? 12.752 3.332 -5.422 1.00 71.69 74 LYS A O 1
ATOM 575 N N . LEU A 1 75 ? 12.691 4.188 -3.329 1.00 69.38 75 LEU A N 1
ATOM 576 C CA . LEU A 1 75 ? 12.252 5.562 -3.603 1.00 69.38 75 LEU A CA 1
ATOM 577 C C . LEU A 1 75 ? 13.182 6.537 -2.895 1.00 69.38 75 LEU A C 1
ATOM 579 O O . LEU A 1 75 ? 13.534 6.234 -1.722 1.00 69.38 75 LEU A O 1
#

Sequence (75 aa):
MKEIILAAPQVCQACEMCVKVCKRDVFDIEDVDGEIVSVIKHPENCNSCGDCIRYCDSSQVLLKQLRLVVPDFKL

Secondary structure (DSSP, 8-state):
------S-TTT-----HHHHH-TT--EEEEEETTEEEEEE--GGG-----HHHHT-TTHHHHHHHHHHH-TT---